Protein AF-A0A6M2B3M9-F1 (afdb_monomer_lite)

Foldseek 3Di:
DDPPPPPPPPDPLVVLLVCLVPDDCLPPDLVRLVVQLVVLVVVLVVLVVVVVVVVVCVVVVPDQDPVRVVVVVVSVVSSVRSNVSSVSRNVNSVVSNVVD

Sequence (100 aa):
MTTTETQYPENSITAFRTLISDMDLSNFTEPQLYDLGAVASESAEGLCRGLLCLSEGLESGELLPPEGVAQVSAYIKATAHVLPALFELSEKAGNALARS

Radius of gyration: 17.62 Å; chains: 1; bounding box: 36×41×46 Å

Structure (mmCIF, N/CA/C/O backbone):
data_AF-A0A6M2B3M9-F1
#
_entry.id   AF-A0A6M2B3M9-F1
#
loop_
_atom_site.group_PDB
_atom_site.id
_atom_site.type_symbol
_atom_site.label_atom_id
_atom_site.label_alt_id
_atom_site.label_comp_id
_atom_site.label_asym_id
_atom_site.label_entity_id
_atom_site.label_seq_id
_atom_site.pdbx_PDB_ins_code
_atom_site.Cartn_x
_atom_site.Cartn_y
_atom_site.Cartn_z
_atom_site.occupancy
_atom_site.B_iso_or_equiv
_atom_site.auth_seq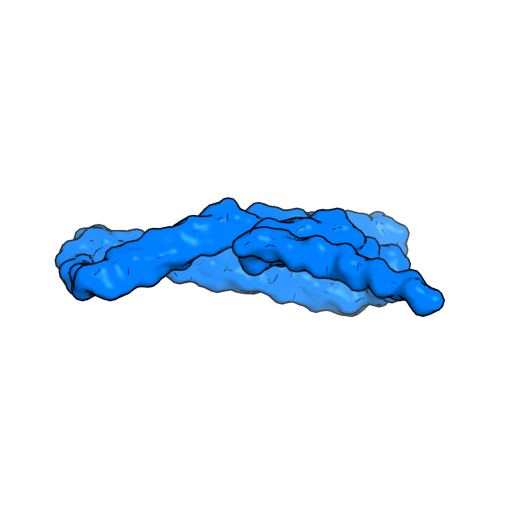_id
_atom_site.auth_comp_id
_atom_site.auth_asym_id
_atom_site.auth_atom_id
_atom_site.pdbx_PDB_model_num
ATOM 1 N N . MET A 1 1 ? -13.425 -29.656 -23.888 1.00 35.53 1 MET A N 1
ATOM 2 C CA . MET A 1 1 ? -13.757 -28.422 -23.150 1.00 35.53 1 MET A CA 1
ATOM 3 C C . MET A 1 1 ? -13.018 -28.509 -21.836 1.00 35.53 1 MET A C 1
ATOM 5 O O . MET A 1 1 ? -13.332 -29.390 -21.049 1.00 35.53 1 MET A O 1
ATOM 9 N N . THR A 1 2 ? -11.966 -27.719 -21.667 1.00 34.62 2 THR A N 1
ATOM 10 C CA . THR A 1 2 ? -11.169 -27.720 -20.439 1.00 34.62 2 THR A CA 1
ATOM 11 C C . THR A 1 2 ? -11.730 -26.611 -19.564 1.00 34.62 2 THR A C 1
ATOM 13 O O . THR A 1 2 ? -11.579 -25.438 -19.891 1.00 34.62 2 THR A O 1
ATOM 16 N N . THR A 1 3 ? -12.467 -26.981 -18.523 1.00 42.94 3 THR A N 1
ATOM 17 C CA . THR A 1 3 ? -12.954 -26.037 -17.519 1.00 42.94 3 THR A CA 1
ATOM 18 C C . THR A 1 3 ? -11.758 -25.645 -16.665 1.00 42.94 3 THR A C 1
ATOM 20 O O . THR A 1 3 ? -11.272 -26.448 -15.872 1.00 42.94 3 THR A O 1
ATOM 23 N N . THR A 1 4 ? -11.225 -24.445 -16.879 1.00 46.34 4 THR A N 1
ATOM 24 C CA . THR A 1 4 ? -10.255 -23.856 -15.958 1.00 46.34 4 THR A CA 1
ATOM 25 C C . THR A 1 4 ? -11.027 -23.477 -14.701 1.00 46.34 4 THR A C 1
ATOM 27 O O . THR A 1 4 ? -11.702 -22.451 -14.671 1.00 46.34 4 THR A O 1
ATOM 30 N N . GLU A 1 5 ? -10.992 -24.340 -13.690 1.00 47.56 5 GLU A N 1
ATOM 31 C CA . GLU A 1 5 ? -11.430 -24.012 -12.336 1.00 47.56 5 GLU A CA 1
ATOM 32 C C . GLU A 1 5 ? -10.519 -22.882 -11.835 1.00 47.56 5 GLU A C 1
ATOM 34 O O . GLU A 1 5 ? -9.406 -23.117 -11.363 1.00 47.56 5 GLU A O 1
ATOM 39 N N . THR A 1 6 ? -10.941 -21.628 -11.998 1.00 48.44 6 THR A N 1
ATOM 40 C CA . THR A 1 6 ? -10.333 -20.513 -11.272 1.00 48.44 6 THR A CA 1
ATOM 41 C C . THR A 1 6 ? -10.653 -20.726 -9.804 1.00 48.44 6 THR A C 1
ATOM 43 O O . THR A 1 6 ? -11.746 -20.401 -9.342 1.00 48.44 6 THR A O 1
ATOM 46 N N . GLN A 1 7 ? -9.708 -21.323 -9.085 1.00 50.56 7 GLN A N 1
ATOM 47 C CA . GLN A 1 7 ? -9.713 -21.396 -7.636 1.00 50.56 7 GLN A CA 1
ATOM 48 C C . GLN A 1 7 ? -9.692 -19.954 -7.115 1.00 50.56 7 GLN A C 1
ATOM 50 O O . GLN A 1 7 ? -8.644 -19.314 -7.059 1.00 50.56 7 GLN A O 1
ATOM 55 N N . TYR A 1 8 ? -10.871 -19.397 -6.834 1.00 52.19 8 TYR A N 1
ATOM 56 C CA . TYR A 1 8 ? -10.981 -18.066 -6.258 1.00 52.19 8 TYR A CA 1
ATOM 57 C C . TYR A 1 8 ? -10.318 -18.104 -4.876 1.00 52.19 8 TYR A C 1
ATOM 59 O O . TYR A 1 8 ? -10.711 -18.927 -4.046 1.00 52.19 8 TYR A O 1
ATOM 67 N N . PRO A 1 9 ? -9.307 -17.266 -4.603 1.00 53.22 9 PRO A N 1
ATOM 68 C CA . PRO A 1 9 ? -8.739 -17.184 -3.265 1.00 53.22 9 PRO A CA 1
ATOM 69 C C . PRO A 1 9 ? -9.843 -16.789 -2.275 1.00 53.22 9 PRO A C 1
ATOM 71 O O . PRO A 1 9 ? -10.622 -15.875 -2.542 1.00 53.22 9 PRO A O 1
ATOM 74 N N . GLU A 1 10 ? -9.904 -17.478 -1.130 1.00 61.38 10 GLU A N 1
ATOM 75 C CA . GLU A 1 10 ? -10.963 -17.337 -0.112 1.00 61.38 10 GLU A CA 1
ATOM 76 C C . GLU A 1 10 ? -11.140 -15.903 0.427 1.00 61.38 10 GLU A C 1
ATOM 78 O O . GLU A 1 10 ? -12.138 -15.605 1.081 1.00 61.38 10 GLU A O 1
ATOM 83 N N . ASN A 1 11 ? -10.196 -14.993 0.159 1.00 80.69 11 ASN A N 1
ATOM 84 C CA . ASN A 1 11 ? -10.323 -13.583 0.493 1.00 80.69 11 ASN A CA 1
ATOM 85 C C . ASN A 1 11 ? -9.716 -12.671 -0.598 1.00 80.69 11 ASN A C 1
ATOM 87 O O . ASN A 1 11 ? -8.719 -13.000 -1.249 1.00 80.69 11 ASN A O 1
ATOM 91 N N . SER A 1 12 ? -10.316 -11.490 -0.769 1.00 86.56 12 SER A N 1
ATOM 92 C CA . SER A 1 12 ? -9.928 -10.489 -1.774 1.00 86.56 12 SER A CA 1
ATOM 93 C C . SER A 1 12 ? -8.520 -9.920 -1.571 1.00 86.56 12 SER A C 1
ATOM 95 O O . SER A 1 12 ? -7.874 -9.521 -2.536 1.00 86.56 12 SER A O 1
ATOM 97 N N . ILE A 1 13 ? -8.020 -9.912 -0.336 1.00 87.00 13 ILE A N 1
ATOM 98 C CA . ILE A 1 13 ? -6.687 -9.411 0.012 1.00 87.00 13 ILE A CA 1
ATOM 99 C C . ILE A 1 13 ? -5.595 -10.345 -0.526 1.00 87.00 13 ILE A C 1
ATOM 101 O O . ILE A 1 13 ? -4.626 -9.892 -1.129 1.00 87.00 13 ILE A O 1
ATOM 105 N N . THR A 1 14 ? -5.749 -11.651 -0.334 1.00 86.81 14 THR A N 1
ATOM 106 C CA . THR A 1 14 ? -4.869 -12.687 -0.870 1.00 86.81 14 THR A CA 1
ATOM 107 C C . THR A 1 14 ? -4.911 -12.649 -2.390 1.00 86.81 14 THR A C 1
ATOM 109 O O . THR A 1 14 ? -3.851 -12.649 -3.004 1.00 86.81 14 THR A O 1
ATOM 112 N N . ALA A 1 15 ? -6.103 -12.507 -2.984 1.00 88.50 15 ALA A N 1
ATOM 113 C CA . ALA A 1 15 ? -6.253 -12.311 -4.426 1.00 88.50 15 ALA A CA 1
ATOM 114 C C . ALA A 1 15 ? -5.416 -11.135 -4.933 1.00 88.50 15 ALA A C 1
ATOM 116 O O . ALA A 1 15 ? -4.624 -11.288 -5.857 1.00 88.50 15 ALA A O 1
ATOM 117 N N . PHE A 1 16 ? -5.565 -9.974 -4.293 1.00 90.25 16 PHE A N 1
ATOM 118 C CA . PHE A 1 16 ? -4.841 -8.764 -4.656 1.00 90.25 16 PHE A CA 1
ATOM 119 C C . PHE A 1 16 ? -3.326 -8.968 -4.573 1.00 90.25 16 PHE A C 1
ATOM 121 O O . PHE A 1 16 ? -2.615 -8.686 -5.530 1.00 90.25 16 PHE A O 1
ATOM 128 N N . ARG A 1 17 ? -2.831 -9.525 -3.464 1.00 90.19 17 ARG A N 1
ATOM 129 C CA . ARG A 1 17 ? -1.396 -9.785 -3.272 1.00 90.19 17 ARG A CA 1
ATOM 130 C C . ARG A 1 17 ? -0.834 -10.737 -4.327 1.00 90.19 17 ARG A C 1
ATOM 132 O O . ARG A 1 17 ? 0.222 -10.456 -4.878 1.00 90.19 17 ARG A O 1
ATOM 139 N N . THR A 1 18 ? -1.541 -11.826 -4.626 1.00 91.38 18 THR A N 1
ATOM 140 C CA . THR A 1 18 ? -1.139 -12.772 -5.675 1.00 91.38 18 THR A CA 1
ATOM 141 C C . THR A 1 18 ? -1.101 -12.094 -7.041 1.00 91.38 18 THR A C 1
ATOM 143 O O . THR A 1 18 ? -0.104 -12.212 -7.739 1.00 91.38 18 THR A O 1
ATOM 146 N N . LEU A 1 19 ? -2.122 -11.302 -7.388 1.00 92.88 19 LEU A N 1
ATOM 147 C CA . LEU A 1 19 ? -2.150 -10.558 -8.652 1.00 92.88 19 LEU A CA 1
ATOM 148 C C . LEU A 1 19 ? -0.959 -9.607 -8.796 1.00 92.88 19 LEU A C 1
ATOM 150 O O . LEU A 1 19 ? -0.364 -9.550 -9.867 1.00 92.88 19 LEU A O 1
ATOM 154 N N . ILE A 1 20 ? -0.594 -8.876 -7.738 1.00 93.56 20 ILE A N 1
ATOM 155 C CA . ILE A 1 20 ? 0.589 -8.006 -7.765 1.00 93.56 20 ILE A CA 1
ATOM 156 C C . ILE A 1 20 ? 1.874 -8.827 -7.916 1.00 93.56 20 ILE A C 1
ATOM 158 O O . ILE A 1 20 ? 2.738 -8.476 -8.725 1.00 93.56 20 ILE A O 1
ATOM 162 N N . SER A 1 21 ? 2.005 -9.926 -7.175 1.00 91.88 21 SER A N 1
ATOM 163 C CA . SER A 1 21 ? 3.218 -10.746 -7.193 1.00 91.88 21 SER A CA 1
ATOM 164 C C . SER A 1 21 ? 3.432 -11.479 -8.521 1.00 91.88 21 SER A C 1
ATOM 166 O O . SER A 1 21 ? 4.565 -11.555 -8.998 1.00 91.88 21 SER A O 1
ATOM 168 N N . ASP A 1 22 ? 2.355 -11.877 -9.192 1.00 94.00 22 ASP A N 1
ATOM 169 C CA . ASP A 1 22 ? 2.403 -12.549 -10.497 1.00 94.00 22 ASP A CA 1
ATOM 170 C C . ASP A 1 22 ? 2.429 -11.567 -11.684 1.00 94.00 22 ASP A C 1
ATOM 172 O O . ASP A 1 22 ? 2.577 -11.982 -12.834 1.00 94.00 22 ASP A O 1
ATOM 176 N N . MET A 1 23 ? 2.293 -10.258 -11.434 1.00 93.75 23 MET A N 1
ATOM 177 C CA . MET A 1 23 ? 2.266 -9.244 -12.489 1.00 93.75 23 MET A CA 1
ATOM 178 C C . MET A 1 23 ? 3.607 -9.171 -13.233 1.00 93.75 23 MET A C 1
ATOM 180 O O . MET A 1 23 ? 4.632 -8.804 -12.646 1.00 93.75 23 MET A O 1
ATOM 184 N N . ASP A 1 24 ? 3.574 -9.481 -14.532 1.00 94.44 24 ASP A N 1
ATOM 185 C CA . ASP A 1 24 ? 4.682 -9.279 -15.464 1.00 94.44 24 ASP A CA 1
ATOM 186 C C . ASP A 1 24 ? 4.582 -7.899 -16.129 1.00 94.44 24 ASP A C 1
ATOM 188 O O . ASP A 1 24 ? 3.595 -7.572 -16.790 1.00 94.44 24 ASP A O 1
ATOM 192 N N . LEU A 1 25 ? 5.632 -7.096 -15.956 1.00 95.50 25 LEU A N 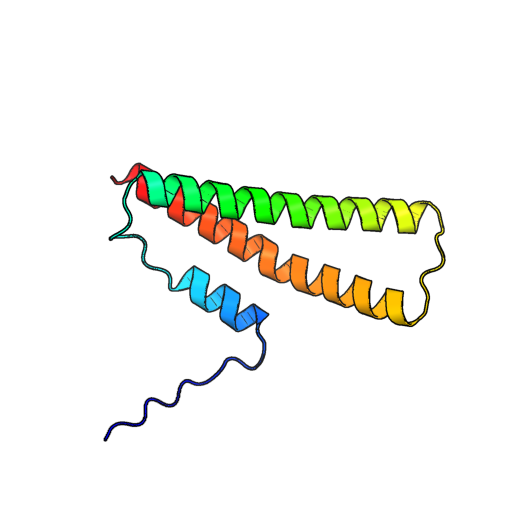1
ATOM 193 C CA . LEU A 1 25 ? 5.728 -5.730 -16.472 1.00 95.50 25 LEU A CA 1
ATOM 194 C C . LEU A 1 25 ? 6.573 -5.627 -17.750 1.00 95.50 25 LEU A C 1
ATOM 196 O O . LEU A 1 25 ? 6.819 -4.524 -18.228 1.00 95.50 25 LEU A O 1
ATOM 200 N N . SER A 1 26 ? 7.018 -6.752 -18.320 1.00 92.50 26 SER A N 1
ATOM 201 C CA . SER A 1 26 ? 7.907 -6.789 -19.493 1.00 92.50 26 SER A CA 1
ATOM 202 C C . SER A 1 26 ? 7.368 -6.058 -20.731 1.00 92.50 26 SER A C 1
ATOM 204 O O . SER A 1 26 ? 8.152 -5.581 -21.546 1.00 92.50 26 SER A O 1
ATOM 206 N N . ASN A 1 27 ? 6.043 -5.948 -20.866 1.00 93.38 27 ASN A N 1
ATOM 207 C CA . ASN A 1 27 ? 5.373 -5.332 -22.017 1.00 93.38 27 ASN A CA 1
ATOM 208 C C . ASN A 1 27 ? 4.875 -3.898 -21.759 1.00 93.38 27 ASN A C 1
ATOM 210 O O . ASN A 1 27 ? 4.189 -3.332 -22.610 1.00 93.38 27 ASN A O 1
ATOM 214 N N . PHE A 1 28 ? 5.161 -3.324 -20.589 1.00 96.31 28 PHE A N 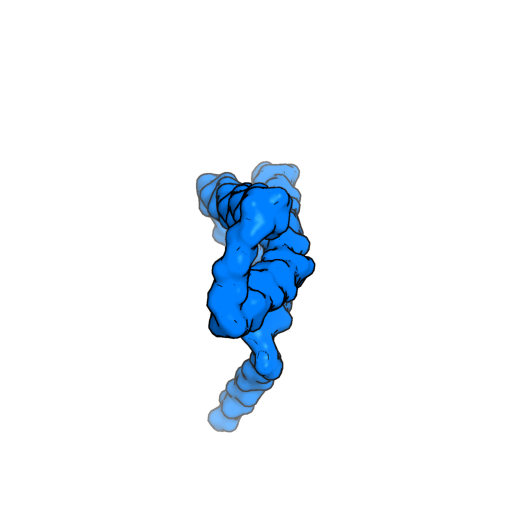1
ATOM 215 C CA . PHE A 1 28 ? 4.737 -1.966 -20.253 1.00 96.31 28 PHE A CA 1
ATOM 216 C C . PHE A 1 28 ? 5.686 -0.942 -20.881 1.00 96.31 28 PHE A C 1
ATOM 218 O O . PHE A 1 28 ? 6.899 -1.139 -20.921 1.00 96.31 28 PHE A O 1
ATOM 225 N N . THR A 1 29 ? 5.137 0.175 -21.354 1.00 97.00 29 THR A N 1
ATOM 226 C CA . THR A 1 29 ? 5.937 1.322 -21.804 1.00 97.00 29 THR A CA 1
ATOM 227 C C . THR A 1 29 ? 6.435 2.138 -20.611 1.00 97.00 29 THR A C 1
ATOM 229 O O . THR A 1 29 ? 5.833 2.103 -19.538 1.00 97.00 29 THR A O 1
ATOM 232 N N . GLU A 1 30 ? 7.499 2.927 -20.788 1.00 97.12 30 GLU A N 1
ATOM 233 C CA . GLU A 1 30 ? 8.020 3.784 -19.711 1.00 97.12 30 GLU A CA 1
ATOM 234 C C . GLU A 1 30 ? 6.946 4.692 -19.077 1.00 97.12 30 GLU A C 1
ATOM 236 O O . GLU A 1 30 ? 6.842 4.682 -17.849 1.00 97.12 30 GLU A O 1
ATOM 241 N N . PRO A 1 31 ? 6.081 5.411 -19.833 1.00 97.69 31 PRO A N 1
ATOM 242 C CA . PRO A 1 31 ? 5.011 6.199 -19.217 1.00 97.69 31 PRO A CA 1
ATOM 243 C C . PRO A 1 31 ? 4.054 5.357 -18.366 1.00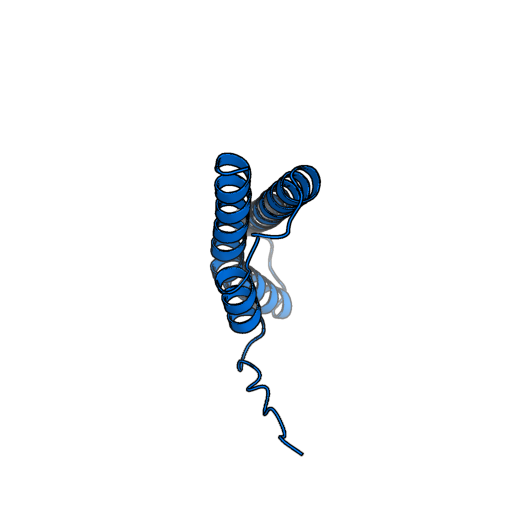 97.69 31 PRO A C 1
ATOM 245 O O . PRO A 1 31 ? 3.686 5.770 -17.273 1.00 97.69 31 PRO A O 1
ATOM 248 N N . GLN A 1 32 ? 3.703 4.148 -18.820 1.00 97.56 32 GLN A N 1
ATOM 249 C CA . GLN A 1 32 ? 2.829 3.252 -18.058 1.00 97.56 32 GLN A CA 1
ATOM 250 C C . GLN A 1 32 ? 3.482 2.784 -16.757 1.00 97.56 32 GLN A C 1
ATOM 252 O O . GLN A 1 32 ? 2.793 2.630 -15.752 1.00 97.56 32 GLN A O 1
ATOM 257 N N . LEU A 1 33 ? 4.797 2.556 -16.760 1.00 97.94 33 LEU A N 1
ATOM 258 C CA . LEU A 1 33 ? 5.537 2.191 -15.554 1.00 97.94 33 LEU A CA 1
ATOM 259 C C . LEU A 1 33 ? 5.625 3.363 -14.567 1.00 97.94 33 LEU A C 1
ATOM 261 O O . LEU A 1 33 ? 5.459 3.147 -13.366 1.00 97.94 33 LEU A O 1
ATOM 265 N N . TYR A 1 34 ? 5.830 4.592 -15.051 1.00 98.06 34 TYR A N 1
ATOM 266 C CA . TYR A 1 34 ? 5.770 5.789 -14.208 1.00 98.06 34 TYR A CA 1
ATOM 267 C C . TYR A 1 34 ? 4.390 5.963 -13.571 1.00 98.06 34 TYR A C 1
ATOM 269 O O . TYR A 1 34 ? 4.304 6.110 -12.351 1.00 98.06 34 TYR A O 1
ATOM 277 N N . ASP A 1 35 ? 3.324 5.882 -14.370 1.00 98.12 35 ASP A N 1
ATOM 278 C CA . ASP A 1 35 ? 1.946 5.999 -13.886 1.00 98.12 35 ASP A CA 1
ATOM 279 C C . ASP A 1 35 ? 1.626 4.903 -12.860 1.00 98.12 35 ASP A C 1
ATOM 281 O O . ASP A 1 35 ? 1.044 5.174 -11.810 1.00 98.12 35 ASP A O 1
ATOM 285 N N . LEU A 1 36 ? 2.053 3.662 -13.118 1.00 97.25 36 LEU A N 1
ATOM 286 C CA . LEU A 1 36 ? 1.843 2.535 -12.210 1.00 97.25 36 LEU A CA 1
ATOM 287 C C . LEU A 1 36 ? 2.551 2.741 -10.864 1.00 97.25 36 LEU A C 1
ATOM 289 O O . LEU A 1 36 ? 1.949 2.516 -9.812 1.00 97.25 36 LEU A O 1
ATOM 293 N N . GLY A 1 37 ? 3.810 3.188 -10.887 1.00 97.50 37 GLY A N 1
ATOM 294 C CA . GLY A 1 37 ? 4.569 3.506 -9.677 1.00 97.50 37 GLY A CA 1
ATOM 295 C C . GLY A 1 37 ? 3.969 4.677 -8.893 1.00 97.50 37 GLY A C 1
ATOM 296 O O . GLY A 1 37 ? 3.880 4.613 -7.663 1.00 97.50 37 GLY A O 1
ATOM 297 N N . ALA A 1 38 ? 3.501 5.713 -9.595 1.00 97.88 38 ALA A N 1
ATOM 298 C CA . ALA A 1 38 ? 2.835 6.864 -8.993 1.00 97.88 38 ALA A CA 1
ATOM 299 C C . ALA A 1 38 ? 1.523 6.455 -8.311 1.00 97.88 38 ALA A C 1
ATOM 301 O O . ALA A 1 38 ? 1.356 6.697 -7.118 1.00 97.88 38 ALA A O 1
ATOM 302 N N . VAL A 1 39 ? 0.643 5.734 -9.013 1.00 98.06 39 VAL A N 1
ATOM 303 C CA . VAL A 1 39 ? -0.632 5.247 -8.457 1.00 98.06 39 VAL A CA 1
ATOM 304 C C . VAL A 1 39 ? -0.404 4.344 -7.245 1.00 98.06 39 VAL A C 1
ATOM 306 O O . VAL A 1 39 ? -1.115 4.469 -6.245 1.00 98.06 39 VAL A O 1
ATOM 309 N N . ALA A 1 40 ? 0.590 3.453 -7.297 1.00 97.69 40 ALA A N 1
ATOM 310 C CA . ALA A 1 40 ? 0.937 2.592 -6.168 1.00 97.69 40 ALA A CA 1
ATOM 311 C C . ALA A 1 40 ? 1.382 3.409 -4.941 1.00 97.69 40 ALA A C 1
ATOM 313 O O . ALA A 1 40 ? 0.901 3.171 -3.830 1.00 97.69 40 ALA A O 1
ATOM 314 N N . SER A 1 41 ? 2.248 4.401 -5.155 1.00 97.50 41 SER A N 1
ATOM 315 C CA . SER A 1 41 ? 2.769 5.277 -4.101 1.00 97.50 41 SER A CA 1
ATOM 316 C C . SER A 1 41 ? 1.684 6.172 -3.497 1.00 97.50 41 SER A C 1
ATOM 318 O O . SER A 1 41 ? 1.557 6.242 -2.275 1.00 97.50 41 SER A O 1
ATOM 320 N N . GLU A 1 42 ? 0.852 6.800 -4.328 1.00 98.19 42 GLU A N 1
ATOM 321 C CA . GLU A 1 42 ? -0.265 7.644 -3.882 1.00 98.19 42 GLU A CA 1
ATOM 322 C C . GLU A 1 42 ? -1.311 6.834 -3.107 1.00 98.19 42 GLU A C 1
ATOM 324 O O . GLU A 1 42 ? -1.823 7.281 -2.079 1.00 98.19 42 GLU A O 1
ATOM 329 N N . SER A 1 43 ? -1.593 5.605 -3.550 1.00 97.38 43 SER A N 1
ATOM 330 C CA . SER A 1 43 ? -2.496 4.694 -2.837 1.00 97.38 43 SER A CA 1
ATOM 331 C C . SER A 1 43 ? -1.942 4.324 -1.459 1.00 97.38 43 SER A C 1
ATOM 333 O O . SER A 1 43 ? -2.683 4.313 -0.473 1.00 97.38 43 SER A O 1
ATOM 335 N N . ALA A 1 44 ? -0.636 4.048 -1.371 1.00 97.62 44 ALA A N 1
ATOM 336 C CA . ALA A 1 44 ? 0.036 3.747 -0.111 1.00 97.62 44 ALA A CA 1
ATOM 337 C C . ALA A 1 44 ? -0.002 4.954 0.840 1.00 97.62 44 ALA A C 1
ATOM 339 O O . ALA A 1 44 ? -0.328 4.802 2.020 1.00 97.62 44 ALA A O 1
ATOM 340 N N . GLU A 1 45 ? 0.252 6.159 0.325 1.00 97.56 45 GLU A N 1
ATOM 341 C CA . GLU A 1 45 ? 0.139 7.400 1.093 1.00 97.56 45 GLU A CA 1
ATOM 342 C C . GLU A 1 45 ? -1.289 7.620 1.609 1.00 97.56 45 GLU A C 1
ATOM 344 O O . GLU A 1 45 ? -1.473 7.936 2.786 1.00 97.56 45 GLU A O 1
ATOM 349 N N . GLY A 1 46 ? -2.305 7.404 0.769 1.00 97.25 46 GLY A N 1
ATOM 350 C CA . GLY A 1 46 ? -3.711 7.500 1.160 1.00 97.25 46 GLY A CA 1
ATOM 351 C C . GLY A 1 46 ? -4.060 6.576 2.330 1.00 97.25 46 GLY A C 1
ATOM 352 O O . GLY A 1 46 ? -4.692 7.015 3.294 1.00 97.25 46 GLY A O 1
ATOM 353 N N . LEU A 1 47 ? -3.584 5.326 2.299 1.00 97.00 47 LEU A N 1
ATOM 354 C CA . LEU A 1 47 ? -3.782 4.382 3.403 1.00 97.00 47 LEU A CA 1
ATOM 355 C C . LEU A 1 47 ? -3.097 4.849 4.696 1.00 97.00 47 LEU A C 1
ATOM 357 O O . LEU A 1 47 ? -3.707 4.809 5.770 1.00 97.00 47 LEU A O 1
ATOM 361 N N . CYS A 1 48 ? -1.855 5.330 4.597 1.00 97.00 48 CYS A N 1
ATOM 362 C CA . CYS A 1 48 ? -1.104 5.875 5.729 1.00 97.00 48 CYS A CA 1
ATOM 363 C C . CYS A 1 48 ? -1.781 7.114 6.332 1.00 97.00 48 CYS A C 1
ATOM 365 O O . CYS A 1 48 ? -1.881 7.224 7.553 1.00 97.00 48 CYS A O 1
ATOM 367 N N . ARG A 1 49 ? -2.306 8.020 5.501 1.00 97.31 49 ARG A N 1
ATOM 368 C CA . ARG A 1 49 ? -3.078 9.188 5.958 1.00 97.31 49 ARG A CA 1
ATOM 369 C C . ARG A 1 49 ? -4.353 8.777 6.684 1.00 97.31 49 ARG A C 1
ATOM 371 O O . ARG A 1 49 ? -4.669 9.352 7.721 1.00 97.31 49 ARG A O 1
ATOM 378 N N . GLY A 1 50 ? -5.057 7.761 6.187 1.00 95.38 50 GLY A N 1
ATOM 379 C CA . GLY A 1 50 ? -6.219 7.216 6.887 1.00 95.38 50 GLY A CA 1
ATOM 380 C C . GLY A 1 50 ? -5.852 6.613 8.247 1.00 95.38 50 GLY A C 1
ATOM 381 O O . GLY A 1 50 ? -6.555 6.857 9.221 1.00 95.38 50 GLY A O 1
ATOM 382 N N . LEU A 1 51 ? -4.722 5.899 8.356 1.00 96.25 51 LEU A N 1
ATOM 383 C CA . LEU A 1 51 ? -4.222 5.407 9.650 1.00 96.25 51 LEU A CA 1
ATOM 384 C C . LEU A 1 51 ? -3.898 6.548 10.621 1.00 96.25 51 LEU A C 1
ATOM 386 O O . LEU A 1 51 ? -4.222 6.442 11.801 1.00 96.25 51 LEU A O 1
ATOM 390 N N . LEU A 1 52 ? -3.287 7.631 10.134 1.00 96.19 52 LEU A N 1
ATOM 391 C CA . LEU A 1 52 ? -2.985 8.803 10.954 1.00 96.19 52 LEU A CA 1
ATOM 392 C C . LEU A 1 52 ? -4.268 9.467 11.469 1.00 96.19 52 LEU A C 1
ATOM 394 O O . LEU A 1 52 ? -4.397 9.682 12.668 1.00 96.19 52 LEU A O 1
ATOM 398 N N . CYS A 1 53 ? -5.248 9.691 10.589 1.00 93.38 53 CYS A N 1
ATOM 399 C CA . CYS A 1 53 ? -6.553 10.244 10.959 1.00 93.38 53 CYS A CA 1
ATOM 400 C C . CYS A 1 53 ? -7.269 9.376 12.009 1.00 93.38 53 CYS A C 1
ATOM 402 O O . CYS A 1 53 ? -7.831 9.893 12.974 1.00 93.38 53 CYS A O 1
ATOM 404 N N . LEU A 1 54 ? -7.201 8.048 11.868 1.00 92.69 54 LEU A N 1
ATOM 405 C CA . LEU A 1 54 ? -7.731 7.126 12.872 1.00 92.69 54 LEU A CA 1
ATOM 406 C C . LEU A 1 54 ? -6.993 7.238 14.212 1.00 92.69 54 LEU A C 1
ATOM 408 O O . LEU A 1 54 ? -7.638 7.185 15.255 1.00 92.69 54 LEU A O 1
ATOM 412 N N . SER A 1 55 ? -5.667 7.399 14.200 1.00 92.94 55 SER A N 1
ATOM 413 C CA . SER A 1 55 ? -4.875 7.611 15.419 1.00 92.94 55 SER A CA 1
ATOM 414 C C . SER A 1 55 ? -5.297 8.889 16.143 1.00 92.94 55 SER A C 1
ATOM 416 O O . SER A 1 55 ? -5.554 8.853 17.342 1.00 92.94 55 SER A O 1
ATOM 418 N N . GLU A 1 56 ? -5.435 9.993 15.409 1.00 93.69 56 GLU A N 1
ATOM 419 C CA . GLU A 1 56 ? -5.844 11.295 15.951 1.00 93.69 56 GLU A CA 1
ATOM 420 C C . GLU A 1 56 ? -7.239 11.235 16.597 1.00 93.69 56 GLU A C 1
ATOM 422 O O . GLU A 1 56 ? -7.432 11.755 17.696 1.00 93.69 56 GLU A O 1
ATOM 427 N N . GLY A 1 57 ? -8.198 10.547 15.964 1.00 90.00 57 GLY A N 1
ATOM 428 C CA . GLY A 1 57 ? -9.536 10.337 16.533 1.00 90.00 57 GLY A CA 1
ATOM 429 C C . GLY A 1 57 ? -9.532 9.463 17.796 1.00 90.00 57 GLY A C 1
ATOM 430 O O . GLY A 1 57 ? -10.273 9.711 18.747 1.00 90.00 57 GLY A O 1
ATOM 431 N N . LEU A 1 58 ? -8.663 8.449 17.856 1.00 88.12 58 LEU A N 1
ATOM 432 C CA . LEU A 1 58 ? -8.506 7.627 19.061 1.00 88.12 58 LEU A CA 1
ATOM 433 C C . LEU A 1 58 ? -7.869 8.419 20.213 1.00 88.12 58 LEU A C 1
ATOM 435 O O . LEU A 1 58 ? -8.290 8.275 21.362 1.00 88.12 58 LEU A O 1
ATOM 439 N N . GLU A 1 59 ? -6.882 9.265 19.919 1.00 88.88 59 GLU A N 1
ATOM 440 C CA . GLU A 1 59 ? -6.222 10.135 20.901 1.00 88.88 59 GLU A CA 1
ATOM 441 C C . GLU A 1 59 ? -7.156 11.217 21.455 1.00 88.88 59 GLU A C 1
ATOM 443 O O . GLU A 1 59 ? -7.085 11.542 22.643 1.00 88.88 59 GLU A O 1
ATOM 448 N N . SER A 1 60 ? -8.064 11.749 20.630 1.00 88.56 60 SER A N 1
ATOM 449 C CA . SER A 1 60 ? -9.053 12.751 21.049 1.00 88.56 60 SER A CA 1
ATOM 450 C C . SER A 1 60 ? -10.178 12.176 21.923 1.00 88.56 60 SER A C 1
ATOM 452 O O . SER A 1 60 ? -10.974 12.934 22.483 1.00 88.56 60 SER A O 1
ATOM 454 N N . GLY A 1 61 ? -10.227 10.850 22.092 1.00 80.44 61 GLY A N 1
ATOM 455 C CA . GLY A 1 61 ? -11.246 10.164 22.880 1.00 80.44 61 GLY A CA 1
ATOM 456 C C . GLY A 1 61 ? -12.601 10.089 22.177 1.00 80.44 61 GLY A C 1
ATOM 457 O O . GLY A 1 61 ? -13.627 9.963 22.854 1.00 80.44 61 GLY A O 1
ATOM 458 N N . GLU A 1 62 ? -12.630 10.171 20.842 1.00 82.00 62 GLU A N 1
ATOM 459 C CA . GLU A 1 62 ? -13.860 9.978 20.080 1.00 82.00 62 GLU A CA 1
ATOM 460 C C . GLU A 1 62 ? -14.429 8.578 20.335 1.00 82.00 62 GLU A C 1
ATOM 462 O O . GLU A 1 62 ? -13.803 7.544 20.084 1.00 82.00 62 GLU A O 1
ATOM 467 N N . LEU A 1 63 ? -15.656 8.540 20.857 1.00 75.62 63 LEU A N 1
ATOM 468 C CA . LEU A 1 63 ? -16.376 7.293 21.058 1.00 75.62 63 LEU A CA 1
ATOM 469 C C . LEU A 1 63 ? -16.846 6.772 19.702 1.00 75.62 63 LEU A C 1
ATOM 471 O O . LEU A 1 63 ? -17.801 7.286 19.117 1.00 75.62 63 LEU A O 1
ATOM 475 N N . LEU A 1 64 ? -16.193 5.716 19.227 1.00 83.31 64 LEU A N 1
ATOM 476 C CA . LEU A 1 64 ? -16.674 4.979 18.070 1.00 83.31 64 LEU A CA 1
ATOM 477 C C . LEU A 1 64 ? -17.993 4.275 18.426 1.00 83.31 64 LEU A C 1
ATOM 479 O O . LEU A 1 64 ? -18.064 3.599 19.460 1.00 83.31 64 LEU A O 1
ATOM 483 N N . PRO A 1 65 ? -19.030 4.364 17.574 1.00 83.19 65 PRO A N 1
ATOM 484 C CA . PRO A 1 65 ? -20.179 3.482 17.707 1.00 83.19 65 PRO A CA 1
ATOM 485 C C . PRO A 1 65 ? -19.720 2.015 17.564 1.00 83.19 65 PRO A C 1
ATOM 487 O O . PRO A 1 65 ? -18.658 1.760 16.983 1.00 83.19 65 PRO A O 1
ATOM 490 N N . PRO A 1 66 ? -20.494 1.029 18.050 1.00 81.00 66 PRO A N 1
ATOM 491 C CA . PRO A 1 66 ? -20.128 -0.388 17.958 1.00 81.00 66 PRO A CA 1
ATOM 492 C C . PRO A 1 66 ? -19.744 -0.835 16.537 1.00 81.00 66 PRO A C 1
ATOM 494 O O . PRO A 1 66 ? -18.779 -1.577 16.349 1.00 81.00 66 PRO A O 1
ATOM 497 N N . GLU A 1 67 ? -20.446 -0.329 15.522 1.00 81.62 67 GLU A N 1
ATOM 498 C CA . GLU A 1 67 ? -20.162 -0.580 14.106 1.00 81.62 67 GLU A CA 1
ATOM 499 C C . GLU A 1 67 ? -18.839 0.061 13.654 1.00 81.62 67 GLU A C 1
ATOM 501 O O . GLU A 1 67 ? -18.128 -0.499 12.817 1.00 81.62 67 GLU A O 1
ATOM 506 N N . GLY A 1 68 ? -18.474 1.204 14.243 1.00 86.50 68 GLY A N 1
ATOM 507 C CA . GLY A 1 68 ? -17.229 1.923 13.973 1.00 86.50 68 GLY A CA 1
ATOM 508 C C . GLY A 1 68 ? -15.996 1.125 14.392 1.00 86.50 68 GLY A C 1
ATOM 509 O O . GLY A 1 68 ? -15.012 1.083 13.659 1.00 86.50 68 GLY A O 1
ATOM 510 N N . VAL A 1 69 ? -16.064 0.392 15.508 1.00 89.06 69 VAL A N 1
ATOM 511 C CA . VAL A 1 69 ? -14.955 -0.471 15.960 1.00 89.06 69 VAL A CA 1
ATOM 512 C C . VAL A 1 69 ? -14.662 -1.578 14.942 1.00 89.06 69 VAL A C 1
ATOM 514 O O . VAL A 1 69 ? -13.502 -1.837 14.609 1.00 89.06 69 VAL A O 1
ATOM 517 N N . AL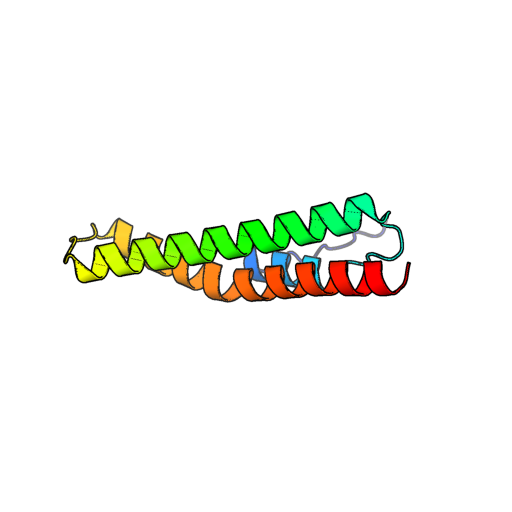A A 1 70 ? -15.706 -2.217 14.406 1.00 89.19 70 ALA A N 1
ATOM 518 C CA . ALA A 1 70 ? -15.552 -3.256 13.391 1.00 89.19 70 ALA A CA 1
ATOM 519 C C . ALA A 1 70 ? -14.965 -2.694 12.084 1.00 89.19 70 ALA A C 1
ATOM 521 O O . ALA A 1 70 ? -14.083 -3.321 11.492 1.00 89.19 70 ALA A O 1
ATOM 522 N N . GLN A 1 71 ? -15.402 -1.503 11.665 1.00 89.50 71 GLN A N 1
ATOM 523 C CA . GLN A 1 71 ? -14.892 -0.821 10.471 1.00 89.50 71 GLN A CA 1
ATOM 524 C C . GLN A 1 71 ? -13.422 -0.418 10.615 1.00 89.50 71 GLN A C 1
ATOM 526 O O . GLN A 1 71 ? -12.627 -0.697 9.720 1.00 89.50 71 GLN A O 1
ATOM 531 N N . VAL A 1 72 ? -13.032 0.151 11.758 1.00 92.38 72 VAL A N 1
ATOM 532 C CA . VAL A 1 72 ? -11.633 0.494 12.055 1.00 92.38 72 VAL A CA 1
ATOM 533 C C . VAL A 1 72 ? -10.760 -0.761 12.070 1.00 92.38 72 VAL A C 1
ATOM 535 O O . VAL A 1 72 ? -9.702 -0.788 11.444 1.00 92.38 72 VAL A O 1
ATOM 538 N N . SER A 1 73 ? -11.222 -1.845 12.703 1.00 91.88 73 SER A N 1
ATOM 539 C CA . SER A 1 73 ? -10.504 -3.125 12.688 1.00 91.88 73 SER A CA 1
ATOM 540 C C . SER A 1 73 ? -10.328 -3.670 11.267 1.00 91.88 73 SER A C 1
ATOM 542 O O . SER A 1 73 ? -9.241 -4.130 10.914 1.00 91.88 73 SER A O 1
ATOM 544 N N . ALA A 1 74 ? -11.377 -3.609 10.442 1.00 90.44 74 ALA A N 1
ATOM 545 C CA . ALA A 1 74 ? -11.322 -4.040 9.050 1.00 90.44 74 ALA A CA 1
ATOM 546 C C . ALA A 1 74 ? -10.346 -3.184 8.229 1.00 90.44 74 ALA A C 1
ATOM 548 O O . ALA A 1 74 ? -9.534 -3.740 7.490 1.00 90.44 74 ALA A O 1
ATOM 549 N N . TYR A 1 75 ? -10.366 -1.862 8.410 1.00 92.94 75 TYR A N 1
ATOM 550 C CA . TYR A 1 75 ? -9.453 -0.937 7.743 1.00 92.94 75 TYR A CA 1
ATOM 551 C C . TYR A 1 75 ? -7.989 -1.196 8.116 1.00 92.94 75 TYR A C 1
ATOM 553 O O . TYR A 1 75 ? -7.136 -1.295 7.233 1.00 92.94 75 TYR A O 1
ATOM 561 N N . ILE A 1 76 ? -7.689 -1.376 9.408 1.00 94.94 76 ILE A N 1
ATOM 562 C CA . ILE A 1 76 ? -6.331 -1.678 9.887 1.00 94.94 76 ILE A CA 1
ATOM 563 C C . ILE A 1 76 ? -5.841 -3.005 9.297 1.00 94.94 76 ILE A C 1
ATOM 565 O O . ILE A 1 76 ? -4.731 -3.071 8.769 1.00 94.94 76 ILE A O 1
ATOM 569 N N . LYS A 1 77 ? -6.674 -4.054 9.332 1.00 93.25 77 LYS A N 1
ATOM 570 C CA . LYS A 1 77 ? -6.336 -5.366 8.753 1.00 93.25 77 LYS A CA 1
ATOM 571 C C . LYS A 1 77 ? -6.091 -5.274 7.250 1.00 93.25 77 LYS A C 1
ATOM 573 O O . LYS A 1 77 ? -5.095 -5.802 6.767 1.00 93.25 77 LYS A O 1
ATOM 578 N N . ALA A 1 78 ? -6.971 -4.593 6.517 1.00 92.19 78 ALA A N 1
ATOM 579 C CA . ALA A 1 78 ? -6.807 -4.389 5.083 1.00 92.19 78 ALA A CA 1
ATOM 580 C C . ALA A 1 78 ? -5.502 -3.641 4.787 1.00 92.19 78 ALA A C 1
ATOM 582 O O . ALA A 1 78 ? -4.690 -4.120 3.998 1.00 92.19 78 ALA A O 1
ATOM 583 N N . THR A 1 79 ? -5.247 -2.534 5.487 1.00 95.50 79 THR A N 1
ATOM 584 C CA . THR A 1 79 ? -4.030 -1.730 5.315 1.00 95.50 79 THR A CA 1
ATOM 585 C C . THR A 1 79 ? -2.767 -2.545 5.584 1.00 95.50 79 THR A C 1
ATOM 587 O O . THR A 1 79 ? -1.845 -2.513 4.773 1.00 95.50 79 THR A O 1
ATOM 590 N N . ALA A 1 80 ? -2.742 -3.351 6.650 1.00 94.81 80 ALA A N 1
ATOM 591 C CA . ALA A 1 80 ? -1.601 -4.204 6.994 1.00 94.81 80 ALA A CA 1
ATOM 592 C C . ALA A 1 80 ? -1.226 -5.204 5.884 1.00 94.81 80 ALA A C 1
ATOM 594 O O . ALA A 1 80 ? -0.068 -5.609 5.773 1.00 94.81 80 ALA A O 1
ATOM 595 N N . HIS A 1 81 ? -2.186 -5.599 5.046 1.00 92.62 81 HIS A N 1
ATOM 596 C CA . HIS A 1 81 ? -1.941 -6.528 3.950 1.00 92.62 81 HIS A CA 1
ATOM 597 C C . HIS A 1 81 ? -1.770 -5.867 2.583 1.00 92.62 81 HIS A C 1
ATOM 599 O O . HIS A 1 81 ? -0.990 -6.384 1.778 1.00 92.62 81 HIS A O 1
ATOM 605 N N . VAL A 1 82 ? -2.493 -4.776 2.320 1.00 95.12 82 VAL A N 1
ATOM 606 C CA . VAL A 1 82 ? -2.492 -4.054 1.040 1.00 95.12 82 VAL A CA 1
ATOM 607 C C . VAL A 1 82 ? -1.256 -3.172 0.914 1.00 95.12 82 VAL A C 1
ATOM 609 O O . VAL A 1 82 ? -0.645 -3.146 -0.150 1.00 95.12 82 VAL A O 1
ATOM 612 N N . LEU A 1 83 ? -0.837 -2.509 1.995 1.00 96.75 83 LEU A N 1
ATOM 613 C CA . LEU A 1 83 ? 0.297 -1.587 1.967 1.00 96.75 83 LEU A CA 1
ATOM 614 C C . LEU A 1 83 ? 1.602 -2.257 1.477 1.00 96.75 83 LEU A C 1
ATOM 616 O O . LEU A 1 83 ? 2.228 -1.709 0.572 1.00 96.75 83 LEU A O 1
ATOM 620 N N . PRO A 1 84 ? 1.985 -3.468 1.943 1.00 95.88 84 PRO A N 1
ATOM 621 C CA . PRO A 1 84 ? 3.141 -4.175 1.388 1.00 95.88 84 PRO A CA 1
ATOM 622 C C . PRO A 1 84 ? 3.026 -4.490 -0.108 1.00 95.88 84 PRO A C 1
ATOM 624 O O . PRO A 1 84 ? 4.019 -4.409 -0.820 1.00 95.88 84 PRO A O 1
ATOM 627 N N . ALA A 1 85 ? 1.829 -4.829 -0.596 1.00 96.06 85 ALA A N 1
ATOM 628 C CA . ALA A 1 85 ? 1.626 -5.125 -2.013 1.00 96.06 85 ALA A CA 1
ATOM 629 C C . ALA A 1 85 ? 1.725 -3.862 -2.882 1.00 96.06 85 ALA A C 1
ATOM 631 O O . ALA A 1 85 ? 2.253 -3.918 -3.986 1.00 96.06 85 ALA A O 1
ATOM 632 N N . LEU A 1 86 ? 1.282 -2.705 -2.383 1.00 97.44 86 LEU A N 1
ATOM 633 C CA . LEU A 1 86 ? 1.488 -1.431 -3.078 1.00 97.44 86 LEU A CA 1
ATOM 634 C C . LEU A 1 86 ? 2.977 -1.072 -3.169 1.00 97.44 86 LEU A C 1
ATOM 636 O O . LEU A 1 86 ? 3.432 -0.629 -4.222 1.00 97.44 86 LEU A O 1
ATOM 640 N N . PHE A 1 87 ? 3.756 -1.326 -2.113 1.00 96.50 87 PHE A N 1
ATOM 641 C CA . PHE A 1 87 ? 5.208 -1.146 -2.171 1.00 96.50 87 PHE A CA 1
ATOM 642 C C . PHE A 1 87 ? 5.877 -2.107 -3.157 1.00 96.50 87 PHE A C 1
ATOM 644 O O . PHE A 1 87 ? 6.689 -1.659 -3.962 1.00 96.50 87 PHE A O 1
ATOM 651 N N . GLU A 1 88 ? 5.495 -3.388 -3.157 1.00 96.69 88 GLU A N 1
ATOM 652 C CA . GLU A 1 88 ? 5.983 -4.368 -4.138 1.00 96.69 88 GLU A CA 1
ATOM 653 C C . GLU A 1 88 ? 5.678 -3.919 -5.574 1.00 96.69 88 GLU A C 1
ATOM 655 O O . GLU A 1 88 ? 6.544 -3.985 -6.444 1.00 96.69 88 GLU A O 1
ATOM 660 N N . LEU A 1 89 ? 4.473 -3.402 -5.831 1.00 97.12 89 LEU A N 1
ATOM 661 C CA . LEU A 1 89 ? 4.089 -2.890 -7.146 1.00 97.12 89 LEU A CA 1
ATOM 662 C C . LEU A 1 89 ? 4.938 -1.683 -7.566 1.00 97.12 89 LEU A C 1
ATOM 664 O O . LEU A 1 89 ? 5.437 -1.643 -8.693 1.00 97.12 89 LEU A O 1
ATOM 668 N N . SER A 1 90 ? 5.131 -0.722 -6.659 1.00 96.81 90 SER A N 1
ATOM 669 C CA . SER A 1 90 ? 5.968 0.455 -6.912 1.00 96.81 90 SER A CA 1
ATOM 670 C C . SER A 1 90 ? 7.422 0.066 -7.188 1.00 96.81 90 SER A C 1
ATOM 672 O O . SER A 1 90 ? 8.050 0.617 -8.092 1.00 96.81 90 SER A O 1
ATOM 674 N N . GLU A 1 91 ? 7.963 -0.892 -6.435 1.00 95.94 91 GLU A N 1
ATOM 675 C CA . GLU A 1 91 ? 9.320 -1.401 -6.629 1.00 95.94 91 GLU A CA 1
ATOM 676 C C . GLU A 1 91 ? 9.451 -2.134 -7.967 1.00 95.94 91 GLU A C 1
ATOM 678 O O . GLU A 1 91 ? 10.397 -1.896 -8.719 1.00 95.94 91 GLU A O 1
ATOM 683 N N . LYS A 1 92 ? 8.484 -2.990 -8.313 1.00 96.31 92 LYS A N 1
ATOM 684 C CA . LYS A 1 92 ? 8.453 -3.681 -9.607 1.00 96.31 92 LYS A CA 1
ATOM 685 C C . LYS A 1 92 ? 8.448 -2.699 -10.775 1.00 96.31 92 LYS A C 1
ATOM 687 O O . LYS A 1 92 ? 9.208 -2.906 -11.722 1.00 96.31 92 LYS A O 1
ATOM 692 N N . ALA A 1 93 ? 7.643 -1.640 -10.696 1.00 97.25 93 ALA A N 1
ATOM 693 C CA . ALA A 1 93 ? 7.592 -0.596 -11.715 1.00 97.25 93 ALA A CA 1
ATOM 694 C C . ALA A 1 93 ? 8.937 0.142 -11.844 1.00 97.25 93 ALA A C 1
ATOM 696 O O . ALA A 1 93 ? 9.471 0.259 -12.948 1.00 97.25 93 ALA A O 1
ATOM 697 N N . GLY A 1 94 ? 9.539 0.549 -10.721 1.00 96.12 94 GLY A N 1
ATOM 698 C CA . GLY A 1 94 ? 10.859 1.191 -10.706 1.00 96.12 94 GLY A CA 1
ATOM 699 C C . GLY A 1 94 ? 11.973 0.291 -11.252 1.00 96.12 94 GLY A C 1
ATOM 700 O O . GLY A 1 94 ? 12.795 0.723 -12.058 1.00 96.12 94 GLY A O 1
ATOM 701 N N . ASN A 1 95 ? 11.966 -0.991 -10.887 1.00 95.94 95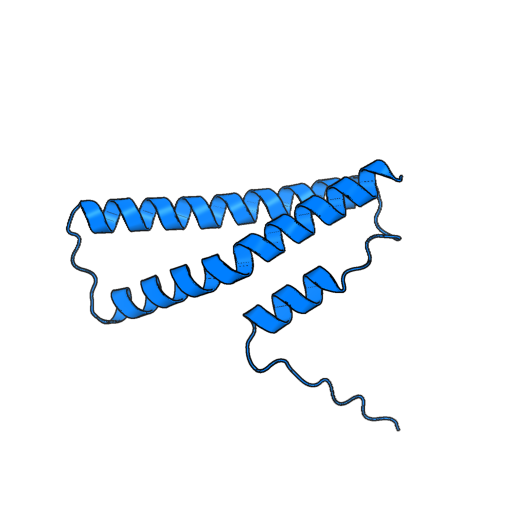 ASN A N 1
ATOM 702 C CA . ASN A 1 95 ? 12.920 -1.975 -11.391 1.00 95.94 95 ASN A CA 1
ATOM 703 C C . ASN A 1 95 ? 12.742 -2.245 -12.891 1.00 95.94 95 ASN A C 1
ATOM 705 O O . ASN A 1 95 ? 13.722 -2.541 -13.569 1.00 95.94 95 ASN A O 1
ATOM 709 N N . ALA A 1 96 ? 11.513 -2.186 -13.411 1.00 95.69 96 ALA A N 1
ATOM 710 C CA . ALA A 1 96 ? 11.251 -2.312 -14.842 1.00 95.69 96 ALA A CA 1
ATOM 711 C C . ALA A 1 96 ? 11.779 -1.099 -15.624 1.00 95.69 96 ALA A C 1
ATOM 713 O O . ALA A 1 96 ? 12.452 -1.304 -16.628 1.00 95.69 96 ALA A O 1
ATOM 714 N N . LEU A 1 97 ? 11.584 0.121 -15.111 1.00 94.44 97 LEU A N 1
ATOM 715 C CA . LEU A 1 97 ? 12.152 1.355 -15.679 1.00 94.44 97 LEU A CA 1
ATOM 716 C C . LEU A 1 97 ? 13.684 1.356 -15.682 1.00 94.44 97 LEU A C 1
ATOM 718 O O . LEU A 1 97 ? 14.313 1.844 -16.608 1.00 94.44 97 LEU A O 1
ATOM 722 N N . ALA A 1 98 ? 14.316 0.794 -14.651 1.00 92.62 98 ALA A N 1
ATOM 723 C CA . ALA A 1 98 ? 15.776 0.701 -14.601 1.00 92.62 98 ALA A CA 1
ATOM 724 C C . ALA A 1 98 ? 16.365 -0.275 -15.642 1.00 92.62 98 ALA A C 1
ATOM 726 O O . ALA A 1 98 ? 17.583 -0.308 -15.826 1.00 92.62 98 ALA A O 1
ATOM 727 N N . ARG A 1 99 ? 15.523 -1.105 -16.275 1.00 87.56 99 ARG A N 1
ATOM 728 C CA . ARG A 1 99 ? 15.911 -2.083 -17.303 1.00 87.56 99 ARG A CA 1
ATOM 729 C C . ARG A 1 99 ? 15.521 -1.668 -18.726 1.00 87.56 99 ARG A C 1
ATOM 731 O O . ARG A 1 99 ? 15.936 -2.381 -19.642 1.00 87.56 99 ARG A O 1
ATOM 738 N N . SER A 1 100 ? 14.700 -0.626 -18.899 1.00 75.56 100 SER A N 1
ATOM 739 C CA . SER A 1 100 ? 14.234 -0.145 -20.209 1.00 75.56 100 SER A CA 1
ATOM 740 C C . SER A 1 100 ? 15.274 0.687 -20.950 1.00 75.56 100 SER A C 1
ATOM 742 O O . SER A 1 100 ? 16.144 1.297 -20.288 1.00 75.56 100 SER A O 1
#

Organism: NCBI:txid2703882

Secondary structure (DSSP, 8-state):
---------SSHHHHHHHHHHH---TT--HHHHHHHHHHHHHHHHHHHHHHHHHHHHHHTT----HHHHHHHHHHHHHHHHHHHHHHHHHHHHHHHHTT-

pLDDT: mean 88.25, std 14.75, range [34.62, 98.19]